Protein AF-A0A2S6U0F1-F1 (afdb_monomer_lite)

Radius of gyration: 18.74 Å; chains: 1; bounding box: 60×38×46 Å

pLDDT: mean 72.92, std 22.04, range [33.88, 97.44]

Foldseek 3Di:
DPPDDPPVVVVVVVVVVCVPPPDPDDDVVVVCVLVVLPPLPDDDDPCPDSDLVVLPPPDLLSNLQSVLSVCVVVLVLVSSLVSLVVSLVVDDCLDPSNLSSLLVNLSSCVNVVNVVSNLVSLVSSCVSVVVDLADPPSSQVSVLQSCLVQVHDHRPPHPVVSVVSSCVPPVPSVVVPPD

Secondary structure (DSSP, 8-state):
---SSSHHHHHHHHHHHHTTTS-S---HHHHHHHHS-----PPSSS---SSGGGGTTS-HHHHHHHHHHHHHHTT-HHHHHHHHHHHHHTS-TTSHHHHHHHHHHHHHHHHTT-HHHHHHHHHHHHHHTT--SS--HHHHHHHHHHHHHTTPPPPTT--HHHHHHHHHHHTTTTGGG--

Sequence (179 aa):
MRTARKIGQVSLLFWLFVFLVGCQTMDPNFSSFLDSDSNFNMPEQIILPRDHAEIRGKSRAETNVYNAIELGKQKRYTEADKLLREVRGLQYKEGEAYRSITNALAVIALKRGDLGAFRRLAGELDILLGKPLRVPGKHLSIISLERAISGGPLPLNAPERFRQFRNNYFSNLSKTRKL

Structure (mmCIF, N/CA/C/O backbone):
data_AF-A0A2S6U0F1-F1
#
_entry.id   AF-A0A2S6U0F1-F1
#
loop_
_atom_site.group_PDB
_atom_site.id
_atom_site.type_symbol
_atom_site.label_atom_id
_atom_site.label_alt_id
_atom_site.label_comp_id
_atom_site.label_asym_id
_atom_site.label_entity_id
_atom_site.label_seq_id
_atom_site.pdbx_PDB_ins_code
_atom_site.Cartn_x
_atom_site.Cartn_y
_atom_site.Cartn_z
_atom_site.occupancy
_atom_site.B_iso_or_equiv
_atom_site.auth_seq_id
_atom_site.auth_comp_id
_atom_site.auth_asym_id
_atom_site.auth_atom_id
_atom_site.pdbx_PDB_model_num
ATOM 1 N N . MET A 1 1 ? -42.147 -20.531 8.795 1.00 41.91 1 MET A N 1
ATOM 2 C CA . MET A 1 1 ? -40.716 -20.166 8.952 1.00 41.91 1 MET A CA 1
ATOM 3 C C . MET A 1 1 ? -40.181 -19.562 7.653 1.00 41.91 1 MET A C 1
ATOM 5 O O . MET A 1 1 ? -39.817 -20.332 6.776 1.00 41.91 1 MET A O 1
ATOM 9 N N . ARG A 1 2 ? -40.171 -18.225 7.474 1.00 44.03 2 ARG A N 1
ATOM 10 C CA . ARG A 1 2 ? -39.454 -17.554 6.356 1.00 44.03 2 ARG A CA 1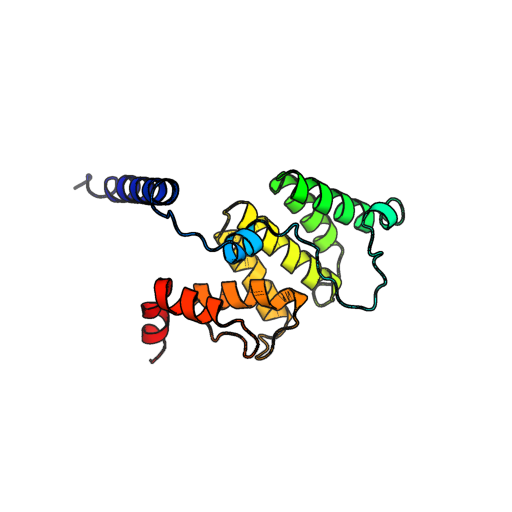
ATOM 11 C C . ARG A 1 2 ? -39.419 -16.012 6.453 1.00 44.03 2 ARG A C 1
ATOM 13 O O . ARG A 1 2 ? -39.640 -15.338 5.462 1.00 44.03 2 ARG A O 1
ATOM 20 N N . THR A 1 3 ? -39.124 -15.415 7.610 1.00 44.25 3 THR A N 1
ATOM 21 C CA . THR A 1 3 ? -39.154 -13.933 7.743 1.00 44.25 3 THR A CA 1
ATOM 22 C C . THR A 1 3 ? -38.152 -13.359 8.758 1.00 44.25 3 THR A C 1
ATOM 24 O O . THR A 1 3 ? -38.441 -12.377 9.423 1.00 44.25 3 THR A O 1
ATOM 27 N N . ALA A 1 4 ? -36.941 -13.920 8.874 1.00 42.66 4 ALA A N 1
ATOM 28 C CA . ALA A 1 4 ? -35.939 -13.434 9.845 1.00 42.66 4 ALA A CA 1
ATOM 29 C C . ALA A 1 4 ? -34.566 -13.042 9.253 1.00 42.66 4 ALA A C 1
ATOM 31 O O . ALA A 1 4 ? -33.617 -12.837 9.998 1.00 42.66 4 ALA A O 1
ATOM 32 N N . ARG A 1 5 ? -34.421 -12.926 7.921 1.00 45.34 5 ARG A N 1
ATOM 33 C CA . ARG A 1 5 ? -33.116 -12.623 7.282 1.00 45.34 5 ARG A CA 1
ATOM 34 C C . ARG A 1 5 ? -32.950 -11.214 6.701 1.00 45.34 5 ARG A C 1
ATOM 36 O O . ARG A 1 5 ? -31.834 -10.861 6.346 1.00 45.34 5 ARG A O 1
ATOM 43 N N . LYS A 1 6 ? -34.011 -10.402 6.607 1.00 45.44 6 LYS A N 1
ATOM 44 C CA . LYS A 1 6 ? -33.946 -9.080 5.942 1.00 45.44 6 LYS A CA 1
ATOM 45 C C . LYS A 1 6 ? -33.762 -7.882 6.884 1.00 45.44 6 LYS A C 1
ATOM 47 O O . LYS A 1 6 ? -33.370 -6.819 6.424 1.00 45.44 6 LYS A O 1
ATOM 52 N N . ILE A 1 7 ? -33.969 -8.050 8.191 1.00 47.91 7 ILE A N 1
ATOM 53 C CA . ILE A 1 7 ? -33.902 -6.939 9.162 1.00 47.91 7 ILE A CA 1
ATOM 54 C C . ILE A 1 7 ? -32.443 -6.581 9.522 1.00 47.91 7 ILE A C 1
ATOM 56 O O . ILE A 1 7 ? -32.139 -5.425 9.799 1.00 47.91 7 ILE A O 1
ATOM 60 N N . GLY A 1 8 ? -31.505 -7.531 9.407 1.00 38.31 8 GLY A N 1
ATOM 61 C CA . GLY A 1 8 ? -30.085 -7.302 9.718 1.00 38.31 8 GLY A CA 1
ATOM 62 C C . GLY A 1 8 ? -29.302 -6.483 8.680 1.00 38.31 8 GLY A C 1
ATOM 63 O O . GLY A 1 8 ? -28.268 -5.918 9.019 1.00 38.31 8 GLY A O 1
ATOM 64 N N . GLN A 1 9 ? -29.775 -6.383 7.431 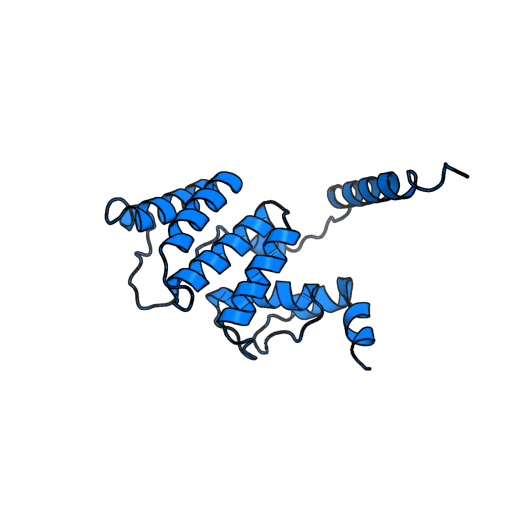1.00 48.28 9 GLN A N 1
ATOM 65 C CA . GLN A 1 9 ? -29.065 -5.626 6.385 1.00 48.28 9 GLN A CA 1
ATOM 66 C C . GLN A 1 9 ? -29.403 -4.131 6.383 1.00 48.28 9 GLN A C 1
ATOM 68 O O . GLN A 1 9 ? -28.548 -3.317 6.049 1.00 48.28 9 GLN A O 1
ATOM 73 N N . VAL A 1 10 ? -30.612 -3.749 6.804 1.00 45.41 10 VAL A N 1
ATOM 74 C CA . VAL A 1 10 ? -31.033 -2.337 6.812 1.00 45.41 10 VAL A CA 1
ATOM 75 C C . VAL A 1 10 ? -30.402 -1.579 7.988 1.00 45.41 10 VAL A C 1
ATOM 77 O O . VAL A 1 10 ? -30.007 -0.425 7.844 1.00 45.41 10 VAL A O 1
ATOM 80 N N . SER A 1 11 ? -30.184 -2.256 9.122 1.00 44.84 11 SER A N 1
ATOM 81 C CA . SER A 1 11 ? -29.531 -1.667 10.301 1.00 44.84 11 SER A CA 1
ATOM 82 C C . SER A 1 11 ? -28.045 -1.336 10.085 1.00 44.84 11 SER A C 1
ATOM 84 O O . SER A 1 11 ? -27.506 -0.481 10.784 1.00 44.84 11 SER A O 1
ATOM 86 N N . LEU A 1 12 ? -27.382 -1.991 9.124 1.00 49.84 12 LEU A N 1
ATOM 87 C CA . LEU A 1 12 ? -25.955 -1.803 8.832 1.00 49.84 12 LEU A CA 1
ATOM 88 C C . LEU A 1 12 ? -25.709 -0.590 7.917 1.00 49.84 12 LEU A C 1
ATOM 90 O O . LEU A 1 12 ? -24.701 0.097 8.056 1.00 49.84 12 LEU A O 1
ATOM 94 N N . LEU A 1 13 ? -26.666 -0.274 7.038 1.00 48.41 13 LEU A N 1
ATOM 95 C CA . LEU A 1 13 ? -26.643 0.933 6.204 1.00 48.41 13 LEU A CA 1
ATOM 96 C C . LEU A 1 13 ? -26.940 2.205 7.011 1.00 48.41 13 LEU A C 1
ATOM 98 O O . LEU A 1 13 ? -26.370 3.255 6.725 1.00 48.41 13 LEU A O 1
ATOM 102 N N . PHE A 1 14 ? -27.769 2.109 8.055 1.00 45.78 14 PHE A N 1
ATOM 103 C CA . PHE A 1 14 ? -28.100 3.256 8.908 1.00 45.78 14 PHE A CA 1
ATOM 104 C C . PHE A 1 14 ? -26.912 3.708 9.781 1.00 45.78 14 PHE A C 1
ATOM 106 O O . PHE A 1 14 ? -26.706 4.903 9.977 1.00 45.78 14 PHE A O 1
ATOM 113 N N . TRP A 1 15 ? -26.054 2.779 10.218 1.00 45.12 15 TRP A N 1
ATOM 114 C CA . TRP A 1 15 ? -24.810 3.112 10.930 1.00 45.12 15 TRP A CA 1
ATOM 115 C C . TRP A 1 15 ? -23.739 3.750 10.034 1.00 45.12 15 TRP A C 1
ATOM 117 O O . TRP A 1 15 ? -22.897 4.500 10.525 1.00 45.12 15 TRP A O 1
ATOM 127 N N . LEU A 1 16 ? -23.792 3.518 8.720 1.00 47.50 16 LEU A N 1
ATOM 128 C CA . LEU A 1 16 ? -22.882 4.146 7.759 1.00 47.50 16 LEU A CA 1
ATOM 129 C C . LEU A 1 16 ? -23.253 5.617 7.490 1.00 47.50 16 LEU A C 1
ATOM 131 O O . LEU A 1 16 ? -22.388 6.408 7.131 1.00 47.50 16 LEU A O 1
ATOM 135 N N . PHE A 1 17 ? -24.508 6.012 7.735 1.00 42.59 17 PHE A N 1
ATOM 136 C CA . PHE A 1 17 ? -24.946 7.410 7.641 1.00 42.59 17 PHE A CA 1
ATOM 137 C C . PHE A 1 17 ? -24.554 8.253 8.867 1.00 42.59 17 PHE A C 1
ATOM 139 O O . PHE A 1 17 ? -24.289 9.446 8.731 1.00 42.59 17 PHE A O 1
ATOM 146 N N . VAL A 1 18 ? -24.415 7.641 10.051 1.00 50.22 18 VAL A N 1
ATOM 147 C CA . VAL A 1 18 ? -23.912 8.332 11.259 1.00 50.22 18 VAL A CA 1
ATOM 148 C C . VAL A 1 18 ? -22.427 8.719 11.120 1.00 50.22 18 VAL A C 1
ATOM 150 O O . VAL A 1 18 ? -21.996 9.710 11.706 1.00 50.22 18 VAL A O 1
ATOM 153 N N . PHE A 1 19 ? -21.667 8.031 10.257 1.00 45.19 19 PHE A N 1
ATOM 154 C CA . PHE A 1 19 ? -20.277 8.381 9.921 1.00 45.19 19 PHE A CA 1
ATOM 155 C C . PHE A 1 19 ? -20.112 9.745 9.230 1.00 45.19 19 PHE A C 1
ATOM 157 O O . PHE A 1 19 ? -19.014 10.294 9.259 1.00 45.19 19 PHE A O 1
ATOM 164 N N . LEU A 1 20 ? -21.160 10.296 8.607 1.00 46.72 20 LEU A N 1
ATOM 165 C CA . LEU A 1 20 ? -21.051 11.519 7.799 1.00 46.72 20 LEU A CA 1
ATOM 166 C C . LEU A 1 20 ? -21.469 12.799 8.536 1.00 46.72 20 LEU A C 1
ATOM 168 O O . LEU A 1 20 ? -21.161 13.888 8.064 1.00 46.72 20 LEU A O 1
ATOM 172 N N . VAL A 1 21 ? -22.133 12.686 9.691 1.00 46.59 21 VAL A N 1
ATOM 173 C CA . VAL A 1 21 ? -22.664 13.851 10.430 1.00 46.59 21 VAL A CA 1
ATOM 174 C C . VAL A 1 21 ? -22.105 13.960 11.857 1.00 46.59 21 VAL A C 1
ATOM 176 O O . VAL A 1 21 ? -22.166 15.027 12.460 1.00 46.59 21 VAL A O 1
ATOM 179 N N . GLY A 1 22 ? -21.486 12.906 12.399 1.00 36.19 22 GLY A N 1
ATOM 180 C CA . GLY A 1 22 ? -21.013 12.877 13.785 1.00 36.19 22 GLY A CA 1
ATOM 181 C C . GLY A 1 22 ? -19.506 12.703 13.947 1.00 36.19 22 GLY A C 1
ATOM 182 O O . GLY A 1 22 ? -19.090 11.673 14.458 1.00 36.19 22 GLY A O 1
ATOM 183 N N . CYS A 1 23 ? -18.684 13.683 13.552 1.00 38.84 23 CYS A N 1
ATOM 184 C CA . CYS A 1 23 ? -17.347 13.861 14.143 1.00 38.84 23 CYS A CA 1
ATOM 185 C C . CYS A 1 23 ? -16.773 15.251 13.820 1.00 38.84 23 CYS A C 1
ATOM 187 O O . CYS A 1 23 ? -15.847 15.411 13.027 1.00 38.84 23 CYS A O 1
ATOM 189 N N . GLN A 1 24 ? -17.314 16.280 14.472 1.00 40.41 24 GLN A N 1
ATOM 190 C CA . GLN A 1 24 ? -16.613 17.552 14.655 1.00 40.41 24 GLN A CA 1
ATOM 191 C C . GLN A 1 24 ? -15.481 17.356 15.678 1.00 40.41 24 GLN A C 1
ATOM 193 O O . GLN A 1 24 ? -15.622 17.776 16.814 1.00 40.41 24 GLN A O 1
ATOM 198 N N . THR A 1 25 ? -14.416 16.644 15.291 1.00 43.31 25 THR A N 1
ATOM 199 C CA . THR A 1 25 ? -13.048 16.670 15.866 1.00 43.31 25 THR A CA 1
ATOM 200 C C . THR A 1 25 ? -12.155 15.680 15.097 1.00 43.31 25 THR A C 1
ATOM 202 O O . THR A 1 25 ? -11.555 14.767 15.661 1.00 43.31 25 THR A O 1
ATOM 205 N N . MET A 1 26 ? -12.059 15.820 13.771 1.00 35.62 26 MET A N 1
ATOM 206 C CA . MET A 1 26 ? -10.926 15.227 13.052 1.00 35.62 26 MET A CA 1
ATOM 207 C C . MET A 1 26 ? -9.720 16.156 13.212 1.00 35.62 26 MET A C 1
ATOM 209 O O . MET A 1 26 ? -9.716 17.273 12.702 1.00 35.62 26 MET A O 1
ATOM 213 N N . ASP A 1 27 ? -8.722 15.697 13.968 1.00 42.00 27 ASP A N 1
ATOM 214 C CA . ASP A 1 27 ? -7.423 16.354 14.123 1.00 42.00 27 ASP A CA 1
ATOM 215 C C . ASP A 1 27 ? -6.738 16.456 12.740 1.00 42.00 27 ASP A C 1
ATOM 217 O O . ASP A 1 27 ? -6.702 15.448 12.014 1.00 42.00 27 ASP A O 1
ATOM 221 N N . PRO A 1 28 ? -6.203 17.630 12.346 1.00 45.28 28 PRO A N 1
ATOM 222 C CA . PRO A 1 28 ? -5.673 17.893 11.003 1.00 45.28 28 PRO A CA 1
ATOM 223 C C . PRO A 1 28 ? -4.626 16.878 10.514 1.00 45.28 28 PRO A C 1
ATOM 225 O O . PRO A 1 28 ? -4.420 16.750 9.311 1.00 45.28 28 PRO A O 1
ATOM 228 N N . ASN A 1 29 ? -4.008 16.101 11.409 1.00 44.47 29 ASN A N 1
ATOM 229 C CA . ASN A 1 29 ? -2.982 15.105 11.085 1.00 44.47 29 ASN A CA 1
ATOM 230 C C . ASN A 1 29 ? -3.506 13.715 10.656 1.00 44.47 29 ASN A C 1
ATOM 232 O O . ASN A 1 29 ? -2.762 12.913 10.084 1.00 44.47 29 ASN A O 1
ATOM 236 N N . PHE A 1 30 ? -4.757 13.366 10.972 1.00 40.47 30 PHE A N 1
ATOM 237 C CA . PHE A 1 30 ? -5.385 12.145 10.439 1.00 40.47 30 PHE A CA 1
ATOM 238 C C . PHE A 1 30 ? -6.003 12.426 9.075 1.00 40.47 30 PHE A C 1
ATOM 240 O O . PHE A 1 30 ? -5.817 11.644 8.139 1.00 40.47 30 PHE A O 1
ATOM 247 N N . SER A 1 31 ? -6.629 13.596 8.955 1.00 41.16 31 SER A N 1
ATOM 248 C CA . SER A 1 31 ? -6.961 14.205 7.675 1.00 41.16 31 SER A CA 1
ATOM 249 C C . SER A 1 31 ? -5.708 14.234 6.813 1.00 41.16 31 SER A C 1
ATOM 251 O O . SER A 1 31 ? -5.716 13.598 5.782 1.00 41.16 31 SER A O 1
ATOM 253 N N . SER A 1 32 ? -4.553 14.712 7.294 1.00 44.69 32 SER A N 1
ATOM 254 C CA . SER A 1 32 ? -3.301 14.675 6.520 1.00 44.69 32 SER A CA 1
ATOM 255 C C . SER A 1 32 ? -2.772 13.274 6.174 1.00 44.69 32 SER A C 1
ATOM 257 O O . SER A 1 32 ? -1.981 13.151 5.251 1.00 44.69 32 SER A O 1
ATOM 259 N N . PHE A 1 33 ? -3.164 12.192 6.856 1.00 48.28 33 PHE A N 1
ATOM 260 C CA . PHE A 1 33 ? -2.836 10.830 6.407 1.00 48.28 33 PHE A CA 1
ATOM 261 C C . PHE A 1 33 ? -3.687 10.431 5.190 1.00 48.28 33 PHE A C 1
ATOM 263 O O . PHE A 1 33 ? -3.161 9.850 4.239 1.00 48.28 33 PHE A O 1
ATOM 270 N N . LEU A 1 34 ? -4.976 10.779 5.195 1.00 48.69 34 LEU A N 1
ATOM 271 C CA . LEU A 1 34 ? -5.917 10.521 4.098 1.00 48.69 34 LEU A CA 1
ATOM 272 C C . LEU A 1 34 ? -5.739 11.514 2.925 1.00 48.69 34 LEU A C 1
ATOM 274 O O . LEU A 1 34 ? -5.734 11.112 1.755 1.00 48.69 34 LEU A O 1
ATOM 278 N N . ASP A 1 35 ? -5.514 12.777 3.273 1.00 44.53 35 ASP A N 1
ATOM 279 C CA . ASP A 1 35 ? -5.308 13.972 2.451 1.00 44.53 35 ASP A CA 1
ATOM 280 C C . ASP A 1 35 ? -3.849 14.179 2.059 1.00 44.53 35 ASP A C 1
ATOM 282 O O . ASP A 1 35 ? -3.583 15.054 1.242 1.00 44.53 35 ASP A O 1
ATOM 286 N N . SER A 1 36 ? -2.892 13.398 2.590 1.00 42.00 36 SER A N 1
ATOM 287 C CA . SER A 1 36 ? -1.527 13.457 2.062 1.00 42.00 36 SER A CA 1
ATOM 288 C C . SER A 1 36 ? -1.605 13.157 0.573 1.00 42.00 36 SER A C 1
ATOM 290 O O . SER A 1 36 ? -1.999 12.056 0.150 1.00 42.00 36 SER A O 1
ATOM 292 N N . ASP A 1 37 ? -1.254 14.175 -0.213 1.00 43.62 37 ASP A N 1
ATOM 293 C CA . ASP A 1 37 ? -0.725 14.020 -1.552 1.00 43.62 37 ASP A CA 1
ATOM 294 C C . ASP A 1 37 ? 0.355 12.962 -1.422 1.00 43.62 37 ASP A C 1
ATOM 296 O O . ASP A 1 37 ? 1.404 13.168 -0.808 1.00 43.62 37 ASP A O 1
ATOM 300 N N . SER A 1 38 ? -0.002 11.752 -1.839 1.00 43.38 38 SER A N 1
ATOM 301 C CA . SER A 1 38 ? 0.766 10.550 -1.589 1.00 43.38 38 SER A CA 1
ATOM 302 C C . SER A 1 38 ? 2.029 10.625 -2.429 1.00 43.38 38 SER A C 1
ATOM 304 O O . SER A 1 38 ? 2.092 10.066 -3.520 1.00 43.38 38 SER A O 1
ATOM 306 N N . ASN A 1 39 ? 3.035 11.329 -1.918 1.00 41.62 39 ASN A N 1
ATOM 307 C CA . ASN A 1 39 ? 4.407 11.178 -2.343 1.00 41.62 39 ASN A CA 1
ATOM 308 C C . ASN A 1 39 ? 4.787 9.750 -1.969 1.00 41.62 39 ASN A C 1
ATOM 310 O O . ASN A 1 39 ? 4.985 9.409 -0.800 1.00 41.62 39 ASN A O 1
ATOM 314 N N . PHE A 1 40 ? 4.770 8.889 -2.985 1.00 42.19 40 PHE A N 1
ATOM 315 C CA . PHE A 1 40 ? 5.249 7.521 -2.931 1.00 42.19 40 PHE A CA 1
ATOM 316 C C . PHE A 1 40 ? 6.715 7.571 -2.500 1.00 42.19 40 PHE A C 1
ATOM 318 O O . PHE A 1 40 ? 7.600 7.685 -3.339 1.00 42.19 40 PHE A O 1
ATOM 325 N N . ASN A 1 41 ? 6.979 7.551 -1.192 1.00 39.56 41 ASN A N 1
ATOM 326 C CA . ASN A 1 41 ? 8.337 7.538 -0.659 1.00 39.56 41 ASN A CA 1
ATOM 327 C C . ASN A 1 41 ? 8.991 6.200 -1.024 1.00 39.56 41 ASN A C 1
ATOM 329 O O . ASN A 1 41 ? 8.894 5.212 -0.293 1.00 39.56 41 ASN A O 1
ATOM 333 N N . MET A 1 42 ? 9.616 6.172 -2.197 1.00 37.34 42 MET A N 1
ATOM 334 C CA . MET A 1 42 ? 10.528 5.136 -2.658 1.00 37.34 42 MET A CA 1
ATOM 335 C C . MET A 1 42 ? 11.904 5.430 -2.035 1.00 37.34 42 MET A C 1
ATOM 337 O O . MET A 1 42 ? 12.404 6.537 -2.211 1.00 37.34 42 MET A O 1
ATOM 341 N N . PRO A 1 43 ? 12.502 4.520 -1.248 1.00 33.88 43 PRO A N 1
ATOM 342 C CA . PRO A 1 43 ? 13.849 4.703 -0.731 1.00 33.88 43 PRO A CA 1
ATOM 343 C C . PRO A 1 43 ? 14.886 4.490 -1.841 1.00 33.88 43 PRO A C 1
ATOM 345 O O . PRO A 1 43 ? 14.684 3.679 -2.744 1.00 33.88 43 PRO A O 1
ATOM 348 N N . GLU A 1 44 ? 15.984 5.238 -1.737 1.00 39.28 44 GLU A N 1
ATOM 349 C CA . GLU A 1 44 ? 17.227 5.124 -2.514 1.00 39.28 44 GLU A CA 1
ATOM 350 C C . GLU A 1 44 ? 17.717 3.659 -2.515 1.00 39.28 44 GLU A C 1
ATOM 352 O O . GLU A 1 44 ? 17.724 3.020 -1.467 1.00 39.28 44 GLU A O 1
ATOM 357 N N . GLN A 1 45 ? 18.108 3.029 -3.627 1.00 36.78 45 GLN A N 1
ATOM 358 C CA . GLN A 1 45 ? 18.889 3.536 -4.755 1.00 36.78 45 GLN A CA 1
ATOM 359 C C . GLN A 1 45 ? 18.434 2.883 -6.080 1.00 36.78 45 GLN A C 1
ATOM 361 O O . GLN A 1 45 ? 19.123 2.073 -6.687 1.00 36.78 45 GLN A O 1
ATOM 366 N N . ILE A 1 46 ? 17.256 3.270 -6.556 1.00 41.44 46 ILE A N 1
ATOM 367 C CA . ILE A 1 46 ? 17.021 3.492 -7.986 1.00 41.44 46 ILE A CA 1
ATOM 368 C C . ILE A 1 46 ? 16.618 4.956 -8.015 1.00 41.44 46 ILE A C 1
ATOM 370 O O . ILE A 1 46 ? 15.665 5.322 -7.328 1.00 41.44 46 ILE A O 1
ATOM 374 N N . ILE A 1 47 ? 17.390 5.810 -8.690 1.00 40.09 47 ILE A N 1
ATOM 375 C CA . ILE A 1 47 ? 17.096 7.245 -8.764 1.00 40.09 47 ILE A CA 1
ATOM 376 C C . ILE A 1 47 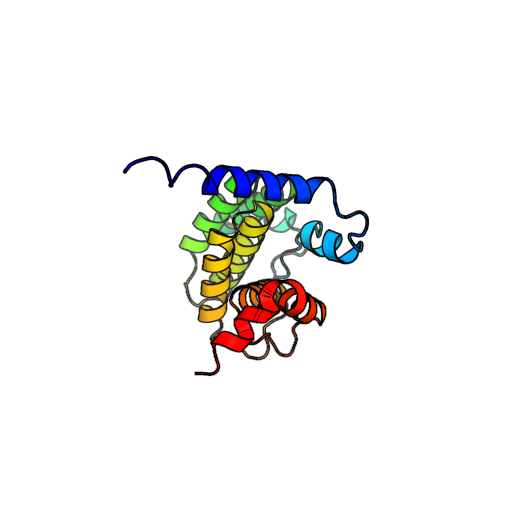? 15.834 7.389 -9.618 1.00 40.09 47 ILE A C 1
ATOM 378 O O . ILE A 1 47 ? 15.902 7.626 -10.821 1.00 40.09 47 ILE A O 1
ATOM 382 N N . LEU A 1 48 ? 14.668 7.177 -9.005 1.00 46.06 48 LEU A N 1
ATOM 383 C CA . LEU A 1 48 ? 13.431 7.686 -9.548 1.00 46.06 48 LEU A CA 1
ATOM 384 C C . LEU A 1 48 ? 13.443 9.185 -9.272 1.00 46.06 48 LEU A C 1
ATOM 386 O O . LEU A 1 48 ? 13.647 9.603 -8.127 1.00 46.06 48 LEU A O 1
ATOM 390 N N . PRO A 1 49 ? 13.312 9.994 -10.322 1.00 44.88 49 PRO A N 1
ATOM 391 C CA . PRO A 1 49 ? 13.449 11.422 -10.187 1.00 44.88 49 PRO A CA 1
ATOM 392 C C . PRO A 1 49 ? 12.384 11.998 -9.251 1.00 44.88 49 PRO A C 1
ATOM 394 O O . PRO A 1 49 ? 11.246 11.527 -9.199 1.00 44.88 49 PRO A O 1
ATOM 397 N N . ARG A 1 50 ? 12.795 12.994 -8.459 1.00 44.75 50 ARG A N 1
ATOM 398 C CA . ARG A 1 50 ? 11.945 13.629 -7.437 1.00 44.75 50 ARG A CA 1
ATOM 399 C C . ARG A 1 50 ? 10.766 14.369 -8.066 1.00 44.75 50 ARG A C 1
ATOM 401 O O . ARG A 1 50 ? 9.728 14.503 -7.421 1.00 44.75 50 ARG A O 1
ATOM 408 N N . ASP A 1 51 ? 10.919 14.803 -9.314 1.00 49.75 51 ASP A N 1
ATOM 409 C CA . ASP A 1 51 ? 9.815 15.234 -10.150 1.00 49.75 51 ASP A CA 1
ATOM 410 C C . ASP A 1 51 ? 9.267 14.045 -10.953 1.00 49.75 51 ASP A C 1
ATOM 412 O O . ASP A 1 51 ? 9.965 13.368 -11.706 1.00 49.75 51 ASP A O 1
ATOM 416 N N . HIS A 1 52 ? 7.968 13.805 -10.809 1.00 50.94 52 HIS A N 1
ATOM 417 C CA . HIS A 1 52 ? 7.249 12.780 -11.551 1.00 50.94 52 HIS A CA 1
ATOM 418 C C . HIS A 1 52 ? 7.291 13.080 -13.060 1.00 50.94 52 HIS A C 1
ATOM 420 O O . HIS A 1 52 ? 7.296 12.145 -13.859 1.00 50.94 52 HIS A O 1
ATOM 426 N N . ALA A 1 53 ? 7.398 14.350 -13.476 1.00 54.28 53 ALA A N 1
ATOM 427 C CA . ALA A 1 53 ? 7.535 14.727 -14.884 1.00 54.28 53 ALA A CA 1
ATOM 428 C C . ALA A 1 53 ? 8.777 14.110 -15.559 1.00 54.28 53 ALA A C 1
ATOM 430 O O . ALA A 1 53 ? 8.744 13.799 -16.750 1.00 54.28 53 ALA A O 1
ATOM 431 N N . GLU A 1 54 ? 9.841 13.842 -14.799 1.00 54.53 54 GLU A N 1
ATOM 432 C CA . GLU A 1 54 ? 11.086 13.243 -15.296 1.00 54.53 54 GLU A CA 1
ATOM 433 C C . GLU A 1 54 ? 10.979 11.721 -15.570 1.00 54.53 54 GLU A C 1
ATOM 435 O O . GLU A 1 54 ? 11.919 11.107 -16.092 1.00 54.53 54 GLU A O 1
ATOM 440 N N . ILE A 1 55 ? 9.846 11.093 -15.225 1.00 55.84 55 ILE A N 1
ATOM 441 C CA . ILE A 1 55 ? 9.530 9.674 -15.488 1.00 55.84 55 ILE A CA 1
ATOM 442 C C . ILE A 1 55 ? 8.922 9.494 -16.898 1.00 55.84 55 ILE A C 1
ATOM 444 O O . ILE A 1 55 ? 8.903 8.393 -17.457 1.00 55.84 55 ILE A O 1
ATOM 448 N N . ARG A 1 56 ? 8.436 10.577 -17.517 1.00 49.88 56 ARG A N 1
ATOM 449 C CA . ARG A 1 56 ? 7.731 10.536 -18.803 1.00 49.88 56 ARG A CA 1
ATOM 450 C C . ARG A 1 56 ? 8.659 10.087 -19.943 1.00 49.88 56 ARG A C 1
ATOM 452 O O . ARG A 1 56 ? 9.651 10.742 -20.237 1.00 49.88 56 ARG A O 1
ATOM 459 N N . GLY A 1 57 ? 8.289 9.001 -20.630 1.00 54.03 57 GLY A N 1
ATOM 460 C CA . GLY A 1 57 ? 8.895 8.604 -21.912 1.00 54.03 57 GLY A CA 1
ATOM 461 C C . GLY A 1 57 ? 10.101 7.658 -21.852 1.00 54.03 57 GLY A C 1
ATOM 462 O O . GLY A 1 57 ? 10.654 7.355 -22.904 1.00 54.03 57 GLY A O 1
ATOM 463 N N . LYS A 1 58 ? 10.496 7.159 -20.672 1.00 61.88 58 LYS A N 1
ATOM 464 C CA . LYS A 1 58 ? 11.650 6.246 -20.519 1.00 61.88 58 LYS A CA 1
ATOM 465 C C . LYS A 1 58 ? 11.291 4.760 -20.691 1.00 61.88 58 LYS A C 1
ATOM 467 O O . LYS A 1 58 ? 12.032 4.013 -21.324 1.00 61.88 58 LYS A O 1
ATOM 472 N N . SER A 1 59 ? 10.107 4.340 -20.240 1.00 74.38 59 SER A N 1
ATOM 473 C CA . SER A 1 59 ? 9.541 3.010 -20.502 1.00 74.38 59 SER A CA 1
ATOM 474 C C . SER A 1 59 ? 8.018 2.994 -20.324 1.00 74.38 59 SER A C 1
ATOM 476 O O . SER A 1 59 ? 7.425 3.886 -19.704 1.00 74.38 59 SER A O 1
ATOM 478 N N . ARG A 1 60 ? 7.351 1.955 -20.849 1.00 76.38 60 ARG A N 1
ATOM 479 C CA . ARG A 1 60 ? 5.904 1.746 -20.645 1.00 76.38 60 ARG A CA 1
ATOM 480 C C . ARG A 1 60 ? 5.557 1.590 -19.162 1.00 76.38 60 ARG A C 1
ATOM 482 O O . ARG A 1 60 ? 4.550 2.129 -18.716 1.00 76.38 60 ARG A O 1
ATOM 489 N N . ALA A 1 61 ? 6.396 0.887 -18.400 1.00 76.56 61 ALA A N 1
ATOM 490 C CA . ALA A 1 61 ? 6.201 0.689 -16.966 1.00 76.56 61 ALA A CA 1
ATOM 491 C C . ALA A 1 61 ? 6.270 2.021 -16.202 1.00 76.56 61 ALA A C 1
ATOM 493 O O . ALA A 1 61 ? 5.362 2.338 -15.440 1.00 76.56 61 ALA A O 1
ATOM 494 N N . GLU A 1 62 ? 7.293 2.830 -16.469 1.00 77.25 62 GLU A N 1
ATOM 495 C CA . GLU A 1 62 ? 7.468 4.160 -15.876 1.00 77.25 62 GLU A CA 1
ATOM 496 C C . GLU A 1 62 ? 6.323 5.111 -16.237 1.00 77.25 62 GLU A C 1
ATOM 498 O O . GLU A 1 62 ? 5.753 5.757 -15.360 1.00 77.25 62 GLU A O 1
ATOM 503 N N . THR A 1 63 ? 5.906 5.126 -17.505 1.00 81.81 63 THR A N 1
ATOM 504 C CA . THR A 1 63 ? 4.763 5.932 -17.962 1.00 81.81 63 THR A CA 1
ATOM 505 C C . THR A 1 63 ? 3.467 5.516 -17.263 1.00 81.81 63 THR A C 1
ATOM 507 O O . THR A 1 63 ? 2.676 6.365 -16.858 1.00 81.81 63 THR A O 1
ATOM 510 N N . ASN A 1 64 ? 3.251 4.214 -17.066 1.00 82.50 64 ASN A N 1
ATOM 511 C CA . ASN A 1 64 ? 2.080 3.712 -16.354 1.00 82.50 64 ASN A CA 1
ATOM 512 C C . ASN A 1 64 ? 2.108 4.063 -14.861 1.00 82.50 64 ASN A C 1
ATOM 514 O O . ASN A 1 64 ? 1.062 4.397 -14.308 1.00 82.50 64 ASN A O 1
ATOM 518 N N . VAL A 1 65 ? 3.279 4.028 -14.214 1.00 84.56 65 VAL A N 1
ATOM 519 C CA . VAL A 1 65 ? 3.433 4.500 -12.828 1.00 84.56 65 VAL A CA 1
ATOM 520 C C . VAL A 1 65 ? 3.125 5.991 -12.747 1.00 84.56 65 VAL A C 1
ATOM 522 O O . VAL A 1 65 ? 2.300 6.383 -11.928 1.00 84.56 65 VAL A O 1
ATOM 525 N N . TYR A 1 66 ? 3.705 6.807 -13.629 1.00 82.56 66 TYR A N 1
ATOM 526 C CA . TYR A 1 66 ? 3.430 8.242 -13.702 1.00 82.56 66 TYR A CA 1
ATOM 527 C C . TYR A 1 66 ? 1.931 8.533 -13.853 1.00 82.56 66 TYR A C 1
ATOM 529 O O . TYR A 1 66 ? 1.341 9.245 -13.043 1.00 82.56 66 TYR A O 1
ATOM 537 N N . ASN A 1 67 ? 1.286 7.911 -14.840 1.00 82.56 67 ASN A N 1
ATOM 538 C CA . ASN A 1 67 ? -0.143 8.087 -15.080 1.00 82.56 67 ASN A CA 1
ATOM 539 C C . ASN A 1 67 ? -0.983 7.636 -13.878 1.00 82.56 67 ASN A C 1
ATOM 541 O O . ASN A 1 67 ? -1.971 8.284 -13.546 1.00 82.56 67 ASN A O 1
ATOM 545 N N . ALA A 1 68 ? -0.600 6.554 -13.196 1.00 86.31 68 ALA A N 1
ATOM 546 C CA . ALA A 1 68 ? -1.300 6.107 -11.997 1.00 86.31 68 ALA A CA 1
ATOM 547 C C . ALA A 1 68 ? -1.200 7.118 -10.844 1.00 86.31 68 ALA A C 1
ATOM 549 O O . ALA A 1 68 ? -2.176 7.295 -10.112 1.00 86.31 68 ALA A O 1
ATOM 550 N N . ILE A 1 69 ? -0.057 7.796 -10.694 1.00 85.38 69 ILE A N 1
ATOM 551 C CA . ILE A 1 69 ? 0.122 8.876 -9.715 1.00 85.38 69 ILE A CA 1
ATOM 552 C C . ILE A 1 69 ? -0.831 10.031 -10.038 1.00 85.38 69 ILE A C 1
ATOM 554 O O . ILE A 1 69 ? -1.591 10.455 -9.166 1.00 85.38 69 ILE A O 1
ATOM 558 N N . GLU A 1 70 ? -0.852 10.487 -11.293 1.00 86.50 70 GLU A N 1
ATOM 559 C CA . GLU A 1 70 ? -1.726 11.582 -11.734 1.00 86.50 70 GLU A CA 1
ATOM 560 C C . GLU A 1 70 ? -3.212 11.245 -11.570 1.00 86.50 70 GLU A C 1
ATOM 562 O O . GLU A 1 70 ? -3.988 12.033 -11.026 1.00 86.50 70 GLU A O 1
ATOM 567 N N . LEU A 1 71 ? -3.614 10.031 -11.943 1.00 84.94 71 LEU A N 1
ATOM 568 C CA . LEU A 1 71 ? -4.976 9.544 -11.728 1.00 84.94 71 LEU A CA 1
ATOM 569 C C . LEU A 1 71 ? -5.321 9.461 -10.235 1.00 84.94 71 LEU A C 1
ATOM 571 O O . LEU A 1 71 ? -6.445 9.777 -9.843 1.00 84.94 71 LEU A O 1
ATOM 575 N N . GLY A 1 72 ? -4.361 9.083 -9.388 1.00 83.88 72 GLY A N 1
ATOM 576 C CA . GLY A 1 72 ? -4.512 9.082 -7.934 1.00 83.88 72 GLY A CA 1
ATOM 577 C C . GLY A 1 72 ? -4.789 10.478 -7.368 1.00 83.88 72 GLY A C 1
ATOM 578 O O . GLY A 1 72 ? -5.705 10.626 -6.555 1.00 83.88 72 GLY A O 1
ATOM 579 N N . LYS A 1 73 ? -4.069 11.504 -7.842 1.00 85.56 73 LYS A N 1
ATOM 580 C CA . LYS A 1 73 ? -4.316 12.916 -7.484 1.00 85.56 73 LYS A CA 1
ATOM 581 C C . LYS A 1 73 ? -5.710 13.371 -7.925 1.00 85.56 73 LYS A C 1
ATOM 583 O O . LYS A 1 73 ? -6.424 14.024 -7.172 1.00 85.56 73 LYS A O 1
ATOM 588 N N . GLN A 1 74 ? -6.147 12.933 -9.104 1.00 86.88 74 GLN A N 1
ATOM 589 C CA . GLN A 1 74 ? -7.486 13.202 -9.645 1.00 86.88 74 GLN A CA 1
ATOM 590 C C . GLN A 1 74 ? -8.605 12.362 -8.999 1.00 86.88 74 GLN A C 1
ATOM 592 O O . GLN A 1 74 ? -9.741 12.390 -9.470 1.00 86.88 74 GLN A O 1
ATOM 597 N N . LYS A 1 75 ? -8.313 11.582 -7.947 1.00 89.44 75 LYS A N 1
ATOM 598 C CA . LYS A 1 75 ? -9.253 10.651 -7.288 1.00 89.44 75 LYS A CA 1
ATOM 599 C C . LYS A 1 75 ? -9.807 9.549 -8.207 1.00 89.44 75 LYS A C 1
ATOM 601 O O . LYS A 1 75 ? -10.751 8.845 -7.848 1.00 89.44 75 LYS A O 1
ATOM 606 N N . ARG A 1 76 ? -9.191 9.321 -9.370 1.00 87.94 76 ARG A N 1
ATOM 607 C CA . ARG A 1 76 ? -9.531 8.260 -10.335 1.00 87.94 76 ARG A CA 1
ATOM 608 C C . ARG A 1 76 ? -8.873 6.937 -9.931 1.00 87.94 76 ARG A C 1
ATOM 610 O O . ARG A 1 76 ? -8.108 6.326 -10.676 1.00 87.94 76 ARG A O 1
ATOM 617 N N . TYR A 1 77 ? -9.182 6.479 -8.717 1.00 91.25 77 TYR A N 1
ATOM 618 C CA . TYR A 1 77 ? -8.509 5.349 -8.064 1.00 91.25 77 TYR A CA 1
ATOM 619 C C . TYR A 1 77 ? -8.662 4.018 -8.804 1.00 91.25 77 TYR A C 1
ATOM 621 O O . TYR A 1 77 ? -7.742 3.208 -8.800 1.00 91.25 77 TYR A O 1
ATOM 629 N N . THR A 1 78 ? -9.794 3.780 -9.470 1.00 93.06 78 THR A N 1
ATOM 630 C CA . THR A 1 78 ? -10.012 2.549 -10.252 1.00 93.06 78 THR A CA 1
ATOM 631 C C . THR A 1 78 ? -9.070 2.455 -11.450 1.00 93.06 78 THR A C 1
ATOM 633 O O . THR A 1 78 ? -8.585 1.375 -11.779 1.00 93.06 78 THR A O 1
ATOM 636 N N . GLU A 1 79 ? -8.776 3.582 -12.088 1.00 88.88 79 GLU A N 1
ATOM 637 C CA . GLU A 1 79 ? -7.882 3.622 -13.243 1.00 88.88 79 GLU A CA 1
ATOM 638 C C . GLU A 1 79 ? -6.420 3.530 -12.812 1.00 88.88 79 GLU A C 1
ATOM 640 O O . GLU A 1 79 ? -5.648 2.772 -13.402 1.00 88.88 79 GLU A O 1
ATOM 645 N N . ALA A 1 80 ? -6.068 4.212 -11.719 1.00 91.25 80 ALA A N 1
ATOM 646 C CA . ALA A 1 80 ? -4.765 4.070 -11.086 1.00 91.25 80 ALA A CA 1
ATOM 647 C C . ALA A 1 80 ? -4.498 2.615 -10.640 1.00 91.25 80 ALA A C 1
ATOM 649 O O . ALA A 1 80 ? -3.423 2.083 -10.908 1.00 91.25 80 ALA A O 1
ATOM 650 N N . ASP A 1 81 ? -5.485 1.933 -10.036 1.00 92.25 81 ASP A N 1
ATOM 651 C CA . ASP A 1 81 ? -5.393 0.508 -9.666 1.00 92.25 81 ASP A CA 1
ATOM 652 C C . ASP A 1 81 ? -5.105 -0.371 -10.892 1.00 92.25 81 ASP A C 1
ATOM 654 O O . ASP A 1 81 ? -4.216 -1.223 -10.842 1.00 92.25 81 ASP A O 1
ATOM 658 N N . LYS A 1 82 ? -5.803 -0.136 -12.013 1.00 94.44 82 LYS A N 1
ATOM 659 C CA . LYS A 1 82 ? -5.607 -0.897 -13.255 1.00 94.44 82 LYS A CA 1
ATOM 660 C C . LYS A 1 82 ? -4.174 -0.768 -13.776 1.00 94.44 82 LYS A C 1
ATOM 662 O O . LYS A 1 82 ? -3.538 -1.787 -14.043 1.00 94.44 82 LYS A O 1
ATOM 667 N N . LEU A 1 83 ? -3.658 0.459 -13.873 1.00 90.38 83 LEU A N 1
ATOM 668 C CA . LEU A 1 83 ? -2.294 0.709 -14.350 1.00 90.38 83 LEU A CA 1
ATOM 669 C C . LEU A 1 83 ? -1.247 0.096 -13.419 1.00 90.38 83 LEU A C 1
ATOM 671 O O . LEU A 1 83 ? -0.339 -0.594 -13.878 1.00 90.38 83 LEU A O 1
ATOM 675 N N . LEU A 1 84 ? -1.387 0.274 -12.104 1.00 92.44 84 LEU A N 1
ATOM 676 C CA . LEU A 1 84 ? -0.435 -0.297 -11.153 1.00 92.44 84 LEU A CA 1
ATOM 677 C C . LEU A 1 84 ? -0.453 -1.827 -11.148 1.00 92.44 84 LEU A C 1
ATOM 679 O O . LEU A 1 84 ? 0.598 -2.439 -10.979 1.00 92.44 84 LEU A O 1
ATOM 683 N N . ARG A 1 85 ? -1.604 -2.476 -11.361 1.00 94.62 85 ARG A N 1
ATOM 684 C CA . ARG A 1 85 ? -1.660 -3.942 -11.495 1.00 94.62 85 ARG A CA 1
ATOM 685 C C . ARG A 1 85 ? -0.931 -4.440 -12.728 1.00 94.62 85 ARG A C 1
ATOM 687 O O . ARG A 1 85 ? -0.245 -5.455 -12.627 1.00 94.62 85 ARG A O 1
ATOM 694 N N . GLU A 1 86 ? -1.060 -3.733 -13.847 1.00 91.00 86 GLU A N 1
ATOM 695 C CA . GLU A 1 86 ? -0.313 -4.038 -15.067 1.00 91.00 86 GLU A CA 1
ATOM 696 C C . GLU A 1 86 ? 1.191 -3.953 -14.797 1.00 91.00 86 GLU A C 1
ATOM 698 O O . GLU A 1 86 ? 1.910 -4.921 -15.035 1.00 91.00 86 GLU A O 1
ATOM 703 N N . VAL A 1 87 ? 1.660 -2.854 -14.194 1.00 89.50 87 VAL A N 1
ATOM 704 C CA . VAL A 1 87 ? 3.086 -2.691 -13.867 1.00 89.50 87 VAL A CA 1
ATOM 705 C C . VAL A 1 87 ? 3.552 -3.751 -12.871 1.00 89.50 87 VAL A C 1
ATOM 707 O O . VAL A 1 87 ? 4.621 -4.329 -13.060 1.00 89.50 87 VAL A O 1
ATOM 710 N N . ARG A 1 88 ? 2.753 -4.056 -11.839 1.00 91.69 88 ARG A N 1
ATOM 711 C CA . ARG A 1 88 ? 3.072 -5.089 -10.844 1.00 91.69 88 ARG A CA 1
ATOM 712 C C . ARG A 1 88 ? 3.251 -6.465 -11.480 1.00 91.69 88 ARG A C 1
ATOM 714 O O . ARG A 1 88 ? 4.135 -7.199 -11.057 1.00 91.69 88 ARG A O 1
ATOM 721 N N . GLY A 1 89 ? 2.430 -6.800 -12.478 1.00 89.44 89 GLY A N 1
ATOM 722 C CA . GLY A 1 89 ? 2.504 -8.070 -13.206 1.00 89.44 89 GLY A CA 1
ATOM 723 C C . GLY A 1 89 ? 3.805 -8.265 -13.988 1.00 89.44 89 GLY A C 1
ATOM 724 O O . GLY A 1 89 ? 4.157 -9.399 -14.290 1.00 89.44 89 GLY A O 1
ATOM 725 N N . LEU A 1 90 ? 4.533 -7.181 -14.269 1.00 88.44 90 LEU A N 1
ATOM 726 C CA . LEU A 1 90 ? 5.830 -7.209 -14.950 1.00 88.44 90 LEU A CA 1
ATOM 727 C C . LEU A 1 90 ? 7.022 -7.308 -13.984 1.00 88.44 90 LEU A C 1
ATOM 729 O O . LEU A 1 90 ? 8.149 -7.494 -14.431 1.00 88.44 90 LEU A O 1
ATOM 733 N N . GLN A 1 91 ? 6.807 -7.144 -12.674 1.00 85.69 91 GLN A N 1
ATOM 734 C CA . GLN A 1 91 ? 7.892 -7.130 -11.690 1.00 85.69 91 GLN A CA 1
ATOM 735 C C . GLN A 1 91 ? 8.190 -8.524 -11.132 1.00 85.69 91 GLN A C 1
ATOM 737 O O . GLN A 1 91 ? 7.288 -9.338 -10.931 1.00 85.69 91 GLN A O 1
ATOM 742 N N . TYR A 1 92 ? 9.452 -8.759 -10.763 1.00 87.88 92 TYR A N 1
ATOM 743 C CA . TYR A 1 92 ? 9.832 -9.929 -9.974 1.00 87.88 92 TYR A CA 1
ATOM 744 C C . TYR A 1 92 ? 9.164 -9.884 -8.592 1.00 87.88 92 TYR A C 1
ATOM 746 O O . TYR A 1 92 ? 9.323 -8.913 -7.851 1.00 87.88 92 TYR A O 1
ATOM 754 N N . LYS A 1 93 ? 8.428 -10.945 -8.241 1.00 85.12 93 LYS A N 1
ATOM 755 C CA . LYS A 1 93 ? 7.507 -10.983 -7.091 1.00 85.12 93 LYS A CA 1
ATOM 756 C C . LYS A 1 93 ? 8.163 -10.671 -5.743 1.00 85.12 93 LYS A C 1
ATOM 758 O O . LYS A 1 93 ? 7.543 -10.056 -4.881 1.00 85.12 93 LYS A O 1
ATOM 763 N N . GLU A 1 94 ? 9.410 -11.080 -5.549 1.00 84.50 94 GLU A N 1
ATOM 764 C CA . GLU A 1 94 ? 10.119 -10.848 -4.285 1.00 84.50 94 GLU A CA 1
ATOM 765 C C . GLU A 1 94 ? 10.931 -9.548 -4.299 1.00 84.50 94 GLU A C 1
ATOM 767 O O . GLU A 1 94 ? 11.433 -9.131 -3.252 1.00 84.50 94 GLU A O 1
ATOM 772 N N . GLY A 1 95 ? 11.022 -8.893 -5.459 1.00 85.00 95 GLY A N 1
ATOM 773 C CA . GLY A 1 95 ? 11.801 -7.684 -5.681 1.00 85.00 95 GLY A CA 1
ATOM 774 C C . GLY A 1 95 ? 11.184 -6.437 -5.054 1.00 85.00 95 GLY A C 1
ATOM 775 O O . GLY A 1 95 ? 9.988 -6.361 -4.756 1.00 85.00 95 GLY A O 1
ATOM 776 N N . GLU A 1 96 ? 12.017 -5.414 -4.879 1.00 87.50 96 GLU A N 1
ATOM 777 C CA . GLU A 1 96 ? 11.614 -4.148 -4.270 1.00 87.50 96 GLU A CA 1
ATOM 778 C C . GLU A 1 96 ? 10.496 -3.443 -5.048 1.00 87.50 96 GLU A C 1
ATOM 780 O O . GLU A 1 96 ? 9.541 -2.957 -4.441 1.00 87.50 96 GLU A O 1
ATOM 785 N N . ALA A 1 97 ? 10.563 -3.445 -6.382 1.00 84.19 97 ALA A N 1
ATOM 786 C CA . ALA A 1 97 ? 9.548 -2.830 -7.231 1.00 84.19 97 ALA A CA 1
ATOM 787 C C . ALA A 1 97 ? 8.159 -3.458 -7.020 1.00 84.19 97 ALA A C 1
ATOM 789 O O . ALA A 1 97 ? 7.171 -2.738 -6.860 1.00 84.19 97 ALA A O 1
ATOM 790 N N . TYR A 1 98 ? 8.072 -4.790 -6.918 1.00 90.12 98 TYR A N 1
ATOM 791 C CA . TYR A 1 98 ? 6.806 -5.478 -6.646 1.00 90.12 98 TYR A CA 1
ATOM 792 C C . TYR A 1 98 ? 6.228 -5.082 -5.280 1.00 90.12 98 TYR A C 1
ATOM 794 O O . TYR A 1 98 ? 5.027 -4.813 -5.162 1.00 90.12 98 TYR A O 1
ATOM 802 N N . ARG A 1 99 ? 7.074 -4.987 -4.244 1.00 91.62 99 ARG A N 1
ATOM 803 C CA . ARG A 1 99 ? 6.665 -4.562 -2.892 1.00 91.62 99 ARG A CA 1
ATOM 804 C C . ARG A 1 99 ? 6.192 -3.106 -2.879 1.00 91.62 99 ARG A C 1
ATOM 806 O O . ARG A 1 99 ? 5.150 -2.808 -2.298 1.00 91.62 99 ARG A O 1
ATOM 813 N N . SER A 1 100 ? 6.904 -2.209 -3.560 1.00 89.75 100 SER A N 1
ATOM 814 C CA . SER A 1 100 ? 6.537 -0.791 -3.680 1.00 89.75 100 SER A CA 1
ATOM 815 C C . SER A 1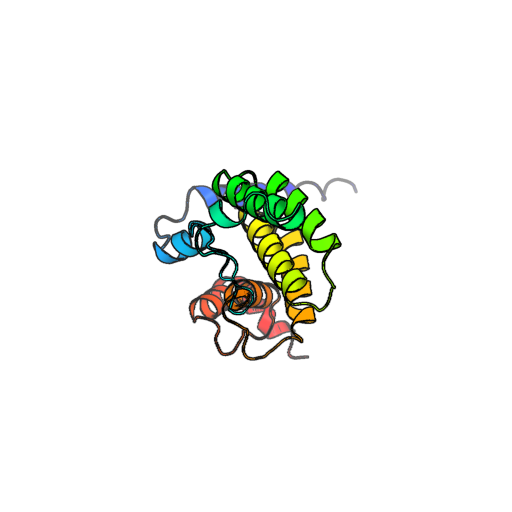 100 ? 5.205 -0.599 -4.410 1.00 89.75 100 SER A C 1
ATOM 817 O O . SER A 1 100 ? 4.346 0.138 -3.926 1.00 89.75 100 SER A O 1
ATOM 819 N N . ILE A 1 101 ? 4.969 -1.320 -5.510 1.00 89.38 101 ILE A N 1
ATOM 820 C CA . ILE A 1 101 ? 3.688 -1.246 -6.226 1.00 89.38 101 ILE A CA 1
ATOM 821 C C . ILE A 1 101 ? 2.559 -1.892 -5.412 1.00 89.38 101 ILE A C 1
ATOM 823 O O . ILE A 1 101 ? 1.442 -1.382 -5.390 1.00 89.38 101 ILE A O 1
ATOM 827 N N . THR A 1 102 ? 2.828 -2.978 -4.684 1.00 94.50 102 THR A N 1
ATOM 828 C CA . THR A 1 102 ? 1.832 -3.591 -3.786 1.00 94.50 102 THR A CA 1
ATOM 829 C C . THR A 1 102 ? 1.425 -2.635 -2.662 1.00 94.50 102 THR A C 1
ATOM 831 O O . THR A 1 102 ? 0.239 -2.512 -2.359 1.00 94.50 102 THR A O 1
ATOM 834 N N . ASN A 1 103 ? 2.382 -1.893 -2.101 1.00 92.38 103 ASN A N 1
ATOM 835 C CA . ASN A 1 103 ? 2.118 -0.822 -1.141 1.00 92.38 103 ASN A CA 1
ATOM 836 C C . ASN A 1 103 ? 1.241 0.286 -1.748 1.00 92.38 103 ASN A C 1
ATOM 838 O O . ASN A 1 103 ? 0.254 0.692 -1.141 1.00 92.38 103 ASN A O 1
ATOM 842 N N . ALA A 1 104 ? 1.555 0.726 -2.970 1.00 91.75 104 ALA A N 1
ATOM 843 C CA . ALA A 1 104 ? 0.768 1.718 -3.699 1.00 91.75 104 ALA A CA 1
ATOM 844 C C . ALA A 1 104 ? -0.676 1.251 -3.963 1.00 91.75 104 ALA A C 1
ATOM 846 O O . ALA A 1 104 ? -1.626 1.991 -3.713 1.00 91.75 104 ALA A O 1
ATOM 847 N N . LEU A 1 105 ? -0.862 -0.002 -4.385 1.00 95.12 105 LEU A N 1
ATOM 848 C CA . LEU A 1 105 ? -2.187 -0.602 -4.561 1.00 95.12 105 LEU A CA 1
ATOM 849 C C . LEU A 1 105 ? -2.973 -0.657 -3.243 1.00 95.12 105 LEU A C 1
ATOM 851 O O . LEU A 1 105 ? -4.181 -0.429 -3.243 1.00 95.12 105 LEU A O 1
ATOM 855 N N . ALA A 1 106 ? -2.311 -0.931 -2.113 1.00 94.81 106 ALA A N 1
ATOM 856 C CA . ALA A 1 106 ? -2.958 -0.911 -0.802 1.00 94.81 106 ALA A CA 1
ATOM 857 C C . ALA A 1 106 ? -3.437 0.505 -0.426 1.00 94.81 106 ALA A C 1
ATOM 859 O O . ALA A 1 106 ? -4.554 0.658 0.067 1.00 94.81 106 ALA A O 1
ATOM 860 N N . VAL A 1 107 ? -2.642 1.542 -0.716 1.00 91.56 107 VAL A N 1
ATOM 861 C CA . VAL A 1 107 ? -3.045 2.950 -0.531 1.00 91.56 107 VAL A CA 1
ATOM 862 C C . VAL A 1 107 ? -4.271 3.282 -1.385 1.00 91.56 107 VAL A C 1
ATOM 864 O O . VAL A 1 107 ? -5.249 3.817 -0.868 1.00 91.56 107 VAL A O 1
ATOM 867 N N . ILE A 1 108 ? -4.258 2.932 -2.674 1.00 92.06 108 ILE A N 1
ATOM 868 C CA . ILE A 1 108 ? -5.391 3.170 -3.584 1.00 92.06 108 ILE A CA 1
ATOM 869 C C . ILE A 1 108 ? -6.654 2.453 -3.094 1.00 92.06 108 ILE A C 1
ATOM 871 O O . ILE A 1 108 ? -7.739 3.036 -3.111 1.00 92.06 108 ILE A O 1
ATOM 875 N N . ALA A 1 109 ? -6.523 1.212 -2.620 1.00 93.62 109 ALA A N 1
ATOM 876 C CA . ALA A 1 109 ? -7.640 0.457 -2.066 1.00 93.62 109 ALA A CA 1
ATOM 877 C C . ALA A 1 109 ? -8.262 1.164 -0.850 1.00 93.62 109 ALA A C 1
ATOM 879 O O . ALA A 1 109 ? -9.485 1.285 -0.789 1.00 93.62 109 ALA A O 1
ATOM 880 N N . LEU A 1 110 ? -7.444 1.707 0.063 1.00 90.38 110 LEU A N 1
ATOM 881 C CA . LEU A 1 110 ? -7.937 2.533 1.172 1.00 90.38 110 LEU A CA 1
ATOM 882 C C . LEU A 1 110 ? -8.656 3.786 0.678 1.00 90.38 110 LEU A C 1
ATOM 884 O O . LEU A 1 110 ? -9.767 4.050 1.129 1.00 90.38 110 LEU A O 1
ATOM 888 N N . LYS A 1 111 ? -8.059 4.536 -0.259 1.00 88.06 111 LYS A N 1
ATOM 889 C CA . LYS A 1 111 ? -8.660 5.778 -0.774 1.00 88.06 111 LYS A CA 1
ATOM 890 C C . LYS A 1 111 ? -9.990 5.533 -1.503 1.00 88.06 111 LYS A C 1
ATOM 892 O O . LYS A 1 111 ? -10.853 6.402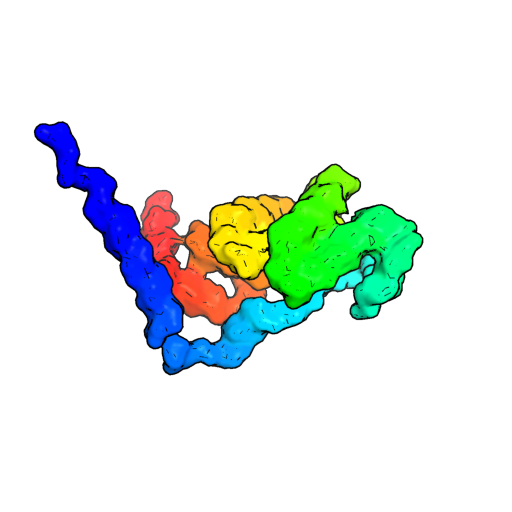 -1.506 1.00 88.06 111 LYS A O 1
ATOM 897 N N . ARG A 1 112 ? -10.196 4.335 -2.064 1.00 89.94 112 ARG A N 1
ATOM 898 C CA . ARG A 1 112 ? -11.474 3.900 -2.657 1.00 89.94 112 ARG A CA 1
ATOM 899 C C . ARG A 1 112 ? -12.492 3.376 -1.628 1.00 89.94 112 ARG A C 1
ATOM 901 O O . ARG A 1 112 ? -13.622 3.079 -1.998 1.00 89.94 112 ARG A O 1
ATOM 908 N N . GLY A 1 113 ? -12.111 3.218 -0.359 1.00 88.06 113 GLY A N 1
ATOM 909 C CA . GLY A 1 113 ? -12.952 2.589 0.668 1.00 88.06 113 GLY A CA 1
ATOM 910 C C . GLY A 1 113 ? -13.041 1.060 0.556 1.00 88.06 113 GLY A C 1
ATOM 911 O O . GLY A 1 113 ? -13.885 0.434 1.193 1.00 88.06 113 GLY A O 1
ATOM 912 N N . ASP A 1 114 ? -12.167 0.430 -0.232 1.00 94.50 114 ASP A N 1
ATOM 913 C CA . ASP A 1 114 ? -12.126 -1.019 -0.436 1.00 94.50 114 ASP A CA 1
ATOM 914 C C . ASP A 1 114 ? -11.235 -1.691 0.621 1.00 94.50 114 ASP A C 1
ATOM 916 O O . ASP A 1 114 ? -10.079 -2.063 0.384 1.00 94.50 114 ASP A O 1
ATOM 920 N N . LEU A 1 115 ? -11.785 -1.837 1.831 1.00 92.44 115 LEU A N 1
ATOM 921 C CA . LEU A 1 115 ? -11.075 -2.435 2.967 1.00 92.44 115 LEU A CA 1
ATOM 922 C C . LEU A 1 115 ? -10.685 -3.901 2.722 1.00 92.44 115 LEU A C 1
ATOM 924 O O . LEU A 1 115 ? -9.667 -4.363 3.241 1.00 92.44 115 LEU A O 1
ATOM 928 N N . GLY A 1 116 ? -11.465 -4.637 1.925 1.00 94.69 116 GLY A N 1
ATOM 929 C CA . GLY A 1 116 ? -11.168 -6.025 1.572 1.00 94.69 116 GLY A CA 1
ATOM 930 C C . GLY A 1 116 ? -9.907 -6.130 0.716 1.00 94.69 116 GLY A C 1
ATOM 931 O O . GLY A 1 116 ? -8.984 -6.882 1.050 1.00 94.69 116 GLY A O 1
ATOM 932 N N . ALA A 1 117 ? -9.824 -5.336 -0.356 1.00 95.62 117 ALA A N 1
ATOM 933 C CA . ALA A 1 117 ? -8.628 -5.280 -1.187 1.00 95.62 117 ALA A CA 1
ATOM 934 C C . ALA A 1 117 ? -7.423 -4.742 -0.414 1.00 95.62 117 ALA A C 1
ATOM 936 O O . ALA A 1 117 ? -6.333 -5.297 -0.565 1.00 95.62 117 ALA A O 1
ATOM 937 N N . PHE A 1 118 ? -7.621 -3.731 0.437 1.00 96.69 118 PHE A N 1
ATOM 938 C CA . PHE A 1 118 ? -6.567 -3.214 1.304 1.00 96.69 118 PHE A CA 1
ATOM 939 C C . PHE A 1 118 ? -5.972 -4.318 2.181 1.00 96.69 118 PHE A C 1
ATOM 941 O O . PHE A 1 118 ? -4.771 -4.561 2.103 1.00 96.69 118 PHE A O 1
ATOM 948 N N . ARG A 1 119 ? -6.795 -5.028 2.968 1.00 95.62 119 ARG A N 1
ATOM 949 C CA . ARG A 1 119 ? -6.307 -6.075 3.882 1.00 95.62 119 ARG A CA 1
ATOM 950 C C . ARG A 1 119 ? -5.549 -7.167 3.139 1.00 95.62 119 ARG A C 1
ATOM 952 O O . ARG A 1 119 ? -4.493 -7.595 3.593 1.00 95.62 119 ARG A O 1
ATOM 959 N N . ARG A 1 120 ? -6.052 -7.584 1.974 1.00 96.81 120 ARG A N 1
ATOM 960 C CA . ARG A 1 120 ? -5.380 -8.579 1.130 1.00 96.81 120 ARG A CA 1
ATOM 961 C C . ARG A 1 120 ? -4.005 -8.091 0.662 1.00 96.81 120 ARG A C 1
ATOM 963 O O . ARG A 1 120 ? -3.038 -8.833 0.779 1.00 96.81 120 ARG A O 1
ATOM 970 N N . LEU A 1 121 ? -3.914 -6.869 0.134 1.00 97.44 121 LEU A N 1
ATOM 971 C CA . LEU A 1 121 ? -2.668 -6.309 -0.409 1.00 97.44 121 LEU A CA 1
ATOM 972 C C . LEU A 1 121 ? -1.650 -5.976 0.687 1.00 97.44 121 LEU A C 1
ATOM 974 O O . LEU A 1 121 ? -0.466 -6.257 0.535 1.00 97.44 121 LEU A O 1
ATOM 978 N N . ALA A 1 122 ? -2.103 -5.403 1.800 1.00 96.19 122 ALA A N 1
ATOM 979 C CA . ALA A 1 122 ? -1.243 -5.077 2.927 1.00 96.19 122 ALA A CA 1
ATOM 980 C C . ALA A 1 122 ? -0.746 -6.342 3.647 1.00 96.19 122 ALA A C 1
ATOM 982 O O . ALA A 1 122 ? 0.424 -6.408 4.013 1.00 96.19 122 ALA A O 1
ATOM 983 N N . GLY A 1 123 ? -1.589 -7.373 3.772 1.00 96.38 123 GLY A N 1
ATOM 984 C CA . GLY A 1 123 ? -1.182 -8.678 4.295 1.00 96.38 123 GLY A CA 1
ATOM 985 C C . GLY A 1 123 ? -0.200 -9.402 3.368 1.00 96.38 123 GLY A C 1
ATOM 986 O O . GLY A 1 123 ? 0.787 -9.959 3.841 1.00 96.38 123 GLY A O 1
ATOM 987 N N . GLU A 1 124 ? -0.420 -9.347 2.046 1.00 96.06 124 GLU A N 1
ATOM 988 C CA . GLU A 1 124 ? 0.541 -9.830 1.040 1.00 96.06 124 GLU A CA 1
ATOM 989 C C . GLU A 1 124 ? 1.899 -9.132 1.212 1.00 96.06 124 GLU A C 1
ATOM 991 O O . GLU A 1 124 ? 2.930 -9.797 1.295 1.00 96.06 124 GLU A O 1
ATOM 996 N N . LEU A 1 125 ? 1.900 -7.803 1.335 1.00 95.81 125 LEU A N 1
ATOM 997 C CA . LEU A 1 125 ? 3.110 -7.015 1.552 1.00 95.81 125 LEU A CA 1
ATOM 998 C C . LEU A 1 125 ? 3.825 -7.385 2.859 1.00 95.81 125 LEU A C 1
ATOM 1000 O O . LEU A 1 125 ? 5.046 -7.528 2.860 1.00 95.81 125 LEU A O 1
ATOM 1004 N N . ASP A 1 126 ? 3.088 -7.562 3.957 1.00 95.62 126 ASP A N 1
ATOM 1005 C CA . ASP A 1 126 ? 3.668 -7.942 5.247 1.00 95.62 126 ASP A CA 1
ATOM 1006 C C . ASP A 1 126 ? 4.337 -9.326 5.183 1.00 95.62 126 ASP A C 1
ATOM 1008 O O . ASP A 1 126 ? 5.442 -9.514 5.693 1.00 95.62 126 ASP A O 1
ATOM 1012 N N . ILE A 1 127 ? 3.719 -10.283 4.479 1.00 95.00 127 ILE A N 1
ATOM 1013 C CA . ILE A 1 127 ? 4.307 -11.606 4.218 1.00 95.00 127 ILE A CA 1
ATOM 1014 C C . ILE A 1 127 ? 5.570 -11.485 3.359 1.00 95.00 127 ILE A C 1
ATOM 1016 O O . ILE A 1 127 ? 6.588 -12.077 3.707 1.00 95.00 127 ILE A O 1
ATOM 1020 N N . LEU A 1 128 ? 5.539 -10.698 2.279 1.00 94.00 128 LEU A N 1
ATOM 1021 C CA . LEU A 1 128 ? 6.694 -10.504 1.389 1.00 94.00 128 LEU A CA 1
ATOM 1022 C C . LEU A 1 128 ? 7.894 -9.865 2.098 1.00 94.00 128 LEU A C 1
ATOM 1024 O O . LEU A 1 128 ? 9.038 -10.116 1.728 1.00 94.00 128 LEU A O 1
ATOM 1028 N N . LEU A 1 129 ? 7.651 -9.045 3.122 1.00 92.69 129 LEU A N 1
ATOM 1029 C CA . LEU A 1 129 ? 8.706 -8.478 3.964 1.00 92.69 129 LEU A CA 1
ATOM 1030 C C . LEU A 1 129 ? 9.202 -9.440 5.056 1.00 92.69 129 LEU A C 1
ATOM 1032 O O . LEU A 1 129 ? 10.139 -9.090 5.769 1.00 92.69 129 LEU A O 1
ATOM 1036 N N . GLY A 1 130 ? 8.587 -10.614 5.215 1.00 94.25 130 GLY A N 1
ATOM 1037 C CA . GLY A 1 130 ? 8.924 -11.572 6.270 1.00 94.25 130 GLY A CA 1
ATOM 1038 C C . GLY A 1 130 ? 8.353 -11.208 7.642 1.00 94.25 130 GLY A C 1
ATOM 1039 O O . GLY A 1 130 ? 8.915 -11.601 8.660 1.00 94.25 130 GLY A O 1
ATOM 1040 N N . LYS A 1 131 ? 7.255 -10.441 7.690 1.00 93.25 131 LYS A N 1
ATOM 1041 C CA . LYS A 1 131 ? 6.605 -9.957 8.921 1.00 93.25 131 LYS A CA 1
ATOM 1042 C C . LYS A 1 131 ? 7.586 -9.325 9.920 1.00 93.25 131 LYS A C 1
ATOM 1044 O O . LYS A 1 131 ? 7.634 -9.721 11.087 1.00 93.25 131 LYS A O 1
ATOM 1049 N N . PRO A 1 132 ? 8.361 -8.310 9.506 1.00 93.00 132 PRO A N 1
ATOM 1050 C CA . PRO A 1 132 ? 9.425 -7.780 10.339 1.00 93.00 132 PRO A CA 1
ATOM 1051 C C . PRO A 1 132 ? 8.860 -7.101 11.595 1.00 93.00 132 PRO A C 1
ATOM 1053 O O . PRO A 1 132 ? 7.763 -6.527 11.584 1.00 93.00 132 PRO A O 1
ATOM 1056 N N . LEU A 1 133 ? 9.630 -7.145 12.686 1.00 93.19 133 LEU A N 1
ATOM 1057 C CA . LEU A 1 133 ? 9.309 -6.420 13.921 1.00 93.19 133 LEU A CA 1
ATOM 1058 C C . LEU A 1 133 ? 9.477 -4.908 13.739 1.00 93.19 133 LEU A C 1
ATOM 1060 O O . LEU A 1 133 ? 8.679 -4.131 14.254 1.00 93.19 133 LEU A O 1
ATOM 1064 N N . ARG A 1 134 ? 10.493 -4.486 12.979 1.00 94.44 134 ARG A N 1
ATOM 1065 C CA . ARG A 1 134 ? 10.721 -3.091 12.590 1.00 94.44 134 ARG A CA 1
ATOM 1066 C C . ARG A 1 134 ? 10.507 -2.964 11.086 1.00 94.44 134 ARG A C 1
ATOM 1068 O O . ARG A 1 134 ? 11.231 -3.571 10.306 1.00 94.44 134 ARG A O 1
ATOM 1075 N N . VAL A 1 135 ? 9.492 -2.208 10.682 1.00 89.81 135 VAL A N 1
ATOM 1076 C CA . VAL A 1 135 ? 9.073 -2.118 9.275 1.00 89.81 135 VAL A CA 1
ATOM 1077 C C . VAL A 1 135 ? 9.770 -0.933 8.594 1.00 89.81 135 VAL A C 1
ATOM 1079 O O . VAL A 1 135 ? 9.811 0.146 9.187 1.00 89.81 135 VAL A O 1
ATOM 1082 N N . PRO A 1 136 ? 10.280 -1.064 7.355 1.00 87.06 136 PRO A N 1
ATOM 1083 C CA . PRO A 1 136 ? 10.815 0.071 6.602 1.00 87.06 136 PRO A CA 1
ATOM 1084 C C . PRO A 1 136 ? 9.803 1.219 6.472 1.00 87.06 136 PRO A C 1
ATOM 1086 O O . PRO A 1 136 ? 8.622 0.977 6.222 1.00 87.06 136 PRO A O 1
ATOM 1089 N N . GLY A 1 137 ? 10.261 2.471 6.586 1.00 84.38 137 GLY A N 1
ATOM 1090 C CA . GLY A 1 137 ? 9.388 3.657 6.641 1.00 84.38 137 GLY A CA 1
ATOM 1091 C C . GLY A 1 137 ? 8.348 3.728 5.515 1.00 84.38 137 GLY A C 1
ATOM 1092 O O . GLY A 1 137 ? 7.177 3.990 5.778 1.00 84.38 137 GLY A O 1
ATOM 1093 N N . LYS A 1 138 ? 8.739 3.369 4.287 1.00 84.88 138 LYS A N 1
ATOM 1094 C CA . LYS A 1 138 ? 7.858 3.327 3.104 1.00 84.88 138 LYS A CA 1
ATOM 1095 C C . LYS A 1 138 ? 6.636 2.403 3.219 1.00 84.88 138 LYS A C 1
ATOM 1097 O O . LYS A 1 138 ? 5.634 2.629 2.548 1.00 84.88 138 LYS A O 1
ATOM 1102 N N . HIS A 1 139 ? 6.707 1.367 4.055 1.00 89.94 139 HIS A N 1
ATOM 1103 C CA . HIS A 1 139 ? 5.638 0.377 4.250 1.00 89.94 139 HIS A CA 1
ATOM 1104 C C . HIS A 1 139 ? 4.991 0.477 5.637 1.00 89.94 139 HIS A C 1
ATOM 1106 O O . HIS A 1 139 ? 3.967 -0.155 5.898 1.00 89.94 139 HIS A O 1
ATOM 1112 N N . LEU A 1 140 ? 5.585 1.273 6.532 1.00 90.62 140 LEU A N 1
ATOM 1113 C CA . LEU A 1 140 ? 5.254 1.317 7.950 1.00 90.62 140 LEU A CA 1
ATOM 1114 C C . LEU A 1 140 ? 3.782 1.627 8.201 1.00 90.62 140 LEU A C 1
ATOM 1116 O O . LEU A 1 140 ? 3.145 0.907 8.963 1.00 90.62 140 LEU A O 1
ATOM 1120 N N . SER A 1 141 ? 3.230 2.663 7.567 1.00 90.12 141 SER A N 1
ATOM 1121 C CA . SER A 1 141 ? 1.837 3.067 7.793 1.00 90.12 141 SER A CA 1
ATOM 1122 C C . SER A 1 141 ? 0.844 1.991 7.356 1.00 90.12 141 SER A C 1
ATOM 1124 O O . SER A 1 141 ? -0.091 1.684 8.091 1.00 90.12 141 SER A O 1
ATOM 1126 N N . ILE A 1 142 ? 1.073 1.389 6.187 1.00 92.56 142 ILE A N 1
ATOM 1127 C CA . ILE A 1 142 ? 0.195 0.366 5.609 1.00 92.56 142 ILE A CA 1
ATOM 1128 C C . ILE A 1 142 ? 0.212 -0.905 6.456 1.00 92.56 142 ILE A C 1
ATOM 1130 O O . ILE A 1 142 ? -0.849 -1.419 6.806 1.00 92.56 142 ILE A O 1
ATOM 1134 N N . ILE A 1 143 ? 1.395 -1.361 6.865 1.00 94.75 143 ILE A N 1
ATOM 1135 C CA . ILE A 1 143 ? 1.532 -2.559 7.702 1.00 94.75 143 ILE A CA 1
ATOM 1136 C C . ILE A 1 143 ? 1.041 -2.301 9.124 1.00 94.75 143 ILE A C 1
ATOM 1138 O O . ILE A 1 143 ? 0.379 -3.153 9.707 1.00 94.75 143 ILE A O 1
ATOM 1142 N N . SER A 1 144 ? 1.305 -1.120 9.689 1.00 91.94 144 SER A N 1
ATOM 1143 C CA . SER A 1 144 ? 0.792 -0.770 11.020 1.00 91.94 144 SER A CA 1
ATOM 1144 C C . SER A 1 144 ? -0.735 -0.767 11.035 1.00 91.94 144 SER A C 1
ATOM 1146 O O . SER A 1 144 ? -1.330 -1.295 11.971 1.00 91.94 144 SER A O 1
ATOM 1148 N N . LEU A 1 145 ? -1.370 -0.225 9.991 1.00 92.81 145 LEU A N 1
ATOM 1149 C CA . LEU A 1 145 ? -2.823 -0.221 9.867 1.00 92.81 145 LEU A CA 1
ATOM 1150 C C . LEU A 1 145 ? -3.389 -1.630 9.658 1.00 92.81 145 LEU A C 1
ATOM 1152 O O . LEU A 1 145 ? -4.352 -2.003 10.323 1.00 92.81 145 LEU A O 1
ATOM 1156 N N . GLU A 1 146 ? -2.786 -2.427 8.774 1.00 94.50 146 GLU A N 1
ATOM 1157 C CA . GLU A 1 146 ? -3.202 -3.814 8.545 1.00 94.50 146 GLU A CA 1
ATOM 1158 C C . GLU A 1 146 ? -3.131 -4.622 9.838 1.00 94.50 146 GLU A C 1
ATOM 1160 O O . GLU A 1 146 ? -4.137 -5.203 10.246 1.00 94.50 146 GLU A O 1
ATOM 1165 N N . ARG A 1 147 ? -1.991 -4.582 10.538 1.00 94.06 147 ARG A N 1
ATOM 1166 C CA . ARG A 1 147 ? -1.816 -5.329 11.783 1.00 94.06 147 ARG A CA 1
ATOM 1167 C C . ARG A 1 147 ? -2.718 -4.797 12.892 1.00 94.06 147 ARG A C 1
ATOM 1169 O O . ARG A 1 147 ? -3.191 -5.592 13.700 1.00 94.06 147 ARG A O 1
ATOM 1176 N N . ALA A 1 148 ? -3.012 -3.495 12.928 1.00 91.69 148 ALA A N 1
ATOM 1177 C CA . ALA A 1 148 ? -4.004 -2.943 13.850 1.00 91.69 148 ALA A CA 1
ATOM 1178 C C . ALA A 1 148 ? -5.398 -3.549 13.611 1.00 91.69 148 ALA A C 1
ATOM 1180 O O . ALA A 1 148 ? -6.026 -4.016 14.559 1.00 91.69 148 ALA A O 1
ATOM 1181 N N . ILE A 1 149 ? -5.849 -3.592 12.355 1.00 90.31 149 ILE A N 1
ATOM 1182 C CA . ILE A 1 149 ? -7.174 -4.106 11.967 1.00 90.31 149 ILE A CA 1
ATOM 1183 C C . ILE A 1 149 ? -7.256 -5.629 12.138 1.00 90.31 149 ILE A C 1
ATOM 1185 O O . ILE A 1 149 ? -8.258 -6.159 12.609 1.00 90.31 149 ILE A O 1
ATOM 1189 N N . SER A 1 150 ? -6.198 -6.352 11.773 1.00 89.25 150 SER A N 1
ATOM 1190 C CA . SER A 1 150 ? -6.129 -7.817 11.844 1.00 89.25 150 SER A CA 1
ATOM 1191 C C . SER A 1 150 ? -5.799 -8.350 13.251 1.00 89.25 150 SER A C 1
ATOM 1193 O O . SER A 1 150 ? -5.654 -9.565 13.435 1.00 89.25 150 SER A O 1
ATOM 1195 N N . GLY A 1 151 ? -5.655 -7.470 14.250 1.00 87.31 151 GLY A N 1
ATOM 1196 C CA . GLY A 1 151 ? -5.303 -7.840 15.626 1.00 87.31 151 GLY A CA 1
ATOM 1197 C C . GLY A 1 151 ? -3.899 -8.445 15.761 1.00 87.31 151 GLY A C 1
ATOM 1198 O O . GLY A 1 151 ? -3.656 -9.278 16.633 1.00 87.31 151 GLY A O 1
ATOM 1199 N N . GLY A 1 152 ? -2.985 -8.100 14.856 1.00 87.56 152 GLY A N 1
ATOM 1200 C CA . GLY A 1 152 ? -1.587 -8.516 14.876 1.00 87.56 152 GLY A CA 1
ATOM 1201 C C . GLY A 1 152 ? -0.705 -7.664 15.805 1.00 87.56 152 GLY A C 1
ATOM 1202 O O . GLY A 1 152 ? -1.119 -6.605 16.297 1.00 87.56 152 GLY A O 1
ATOM 1203 N N . PRO A 1 153 ? 0.541 -8.108 16.050 1.00 90.94 153 PRO A N 1
ATOM 1204 C CA . PRO A 1 153 ? 1.524 -7.326 16.788 1.00 90.94 153 PRO A CA 1
ATOM 1205 C C . PRO A 1 153 ? 1.968 -6.113 15.961 1.00 90.94 153 PRO A C 1
ATOM 1207 O O . PRO A 1 153 ? 2.456 -6.249 14.837 1.00 90.94 153 PRO A O 1
ATOM 1210 N N . LEU A 1 154 ? 1.807 -4.915 16.521 1.00 93.00 154 LEU A N 1
ATOM 1211 C CA . LEU A 1 154 ? 2.216 -3.684 15.848 1.00 93.00 154 LEU A CA 1
ATOM 1212 C C . LEU A 1 154 ? 3.745 -3.623 15.694 1.00 93.00 154 LEU A C 1
ATOM 1214 O O . LEU A 1 154 ? 4.455 -4.089 16.588 1.00 93.00 154 LEU A O 1
ATOM 1218 N N . PRO A 1 155 ? 4.257 -3.043 14.593 1.00 93.94 155 PRO A N 1
ATOM 1219 C CA . PRO A 1 155 ? 5.687 -2.800 14.440 1.00 93.94 155 PRO A CA 1
ATOM 1220 C C . PRO A 1 155 ? 6.266 -1.983 15.602 1.00 93.94 155 PRO A C 1
ATOM 1222 O O . PRO A 1 155 ? 5.609 -1.083 16.124 1.00 93.94 155 PRO A O 1
ATOM 1225 N N . LEU A 1 156 ? 7.524 -2.234 15.966 1.00 93.00 156 LEU A N 1
ATOM 1226 C CA . LEU A 1 156 ? 8.219 -1.512 17.041 1.00 93.00 156 LEU A CA 1
ATOM 1227 C C . LEU A 1 156 ? 8.327 -0.013 16.757 1.00 93.00 156 LEU A C 1
ATOM 1229 O O . LEU A 1 156 ? 8.258 0.809 17.665 1.00 93.00 156 LEU A O 1
ATOM 1233 N N . ASN A 1 157 ? 8.485 0.339 15.484 1.00 91.44 157 ASN A N 1
ATOM 1234 C CA . ASN A 1 157 ? 8.532 1.716 15.016 1.00 91.44 157 ASN A CA 1
ATOM 1235 C C . ASN A 1 157 ? 7.159 2.259 14.592 1.00 91.44 157 ASN A C 1
ATOM 1237 O O . ASN A 1 157 ? 7.107 3.311 13.961 1.00 91.44 157 ASN A O 1
ATOM 1241 N N . ALA A 1 158 ? 6.056 1.570 14.905 1.00 89.19 158 ALA A N 1
ATOM 1242 C CA . ALA A 1 158 ? 4.722 2.085 14.627 1.00 89.19 158 ALA A CA 1
ATOM 1243 C C . ALA A 1 158 ? 4.432 3.326 15.491 1.00 89.19 158 ALA A C 1
ATOM 1245 O O . ALA A 1 158 ? 4.594 3.264 16.716 1.00 89.19 158 ALA A O 1
ATOM 1246 N N . PRO A 1 159 ? 3.955 4.429 14.885 1.00 85.75 159 PRO A N 1
ATOM 1247 C CA . PRO A 1 159 ? 3.487 5.594 15.625 1.00 85.75 159 PRO A CA 1
ATOM 1248 C C . PRO A 1 159 ? 2.391 5.242 16.640 1.00 85.75 159 PRO A C 1
ATOM 1250 O O . PRO A 1 159 ? 1.531 4.399 16.366 1.00 85.75 159 PRO A O 1
ATOM 1253 N N . GLU A 1 160 ? 2.373 5.941 17.780 1.00 84.44 160 GLU A N 1
ATOM 1254 C CA . GLU A 1 160 ? 1.452 5.675 18.900 1.00 84.44 160 GLU A CA 1
ATOM 1255 C C . GLU A 1 160 ? -0.026 5.672 18.479 1.00 84.44 160 GLU A C 1
ATOM 1257 O O . GLU A 1 160 ? -0.808 4.840 18.934 1.00 84.44 160 GLU A O 1
ATOM 1262 N N . ARG A 1 161 ? -0.401 6.515 17.510 1.00 81.62 161 ARG A N 1
ATOM 1263 C CA . ARG A 1 161 ? -1.765 6.581 16.957 1.00 81.62 161 ARG A CA 1
ATOM 1264 C C . ARG A 1 161 ? -2.303 5.236 16.462 1.00 81.62 161 ARG A C 1
ATOM 1266 O O . ARG A 1 161 ? -3.497 4.991 16.569 1.00 81.62 161 ARG A O 1
ATOM 1273 N N . PHE A 1 162 ? -1.456 4.341 15.944 1.00 86.00 162 PHE A N 1
ATOM 1274 C CA . PHE A 1 162 ? -1.912 3.015 15.514 1.00 86.00 162 PHE A CA 1
ATOM 1275 C C . PHE A 1 162 ? -2.237 2.109 16.704 1.00 86.00 162 PHE A C 1
ATOM 1277 O O . PHE A 1 162 ? -3.148 1.286 16.613 1.00 86.00 162 PHE A O 1
ATOM 1284 N N . ARG A 1 163 ? -1.539 2.283 17.837 1.00 85.81 163 ARG A N 1
ATOM 1285 C CA . ARG A 1 163 ? -1.877 1.600 19.094 1.00 85.81 163 ARG A CA 1
ATOM 1286 C C . ARG A 1 163 ? -3.200 2.122 19.631 1.00 85.81 163 ARG A C 1
ATOM 1288 O O . ARG A 1 163 ? -4.068 1.312 19.937 1.00 85.81 163 ARG A O 1
ATOM 1295 N N . GLN A 1 164 ? -3.373 3.443 19.668 1.00 86.88 164 GLN A N 1
ATOM 1296 C CA . GLN A 1 164 ? -4.625 4.085 20.080 1.00 86.88 164 GLN A CA 1
ATOM 1297 C C . GLN A 1 164 ? -5.792 3.636 19.198 1.00 86.88 164 GLN A C 1
ATOM 1299 O O . GLN A 1 164 ? -6.784 3.137 19.712 1.00 86.88 164 GLN A O 1
ATOM 1304 N N . PHE A 1 165 ? -5.642 3.704 17.874 1.00 85.69 165 PHE A N 1
ATOM 1305 C CA . PHE A 1 165 ? -6.636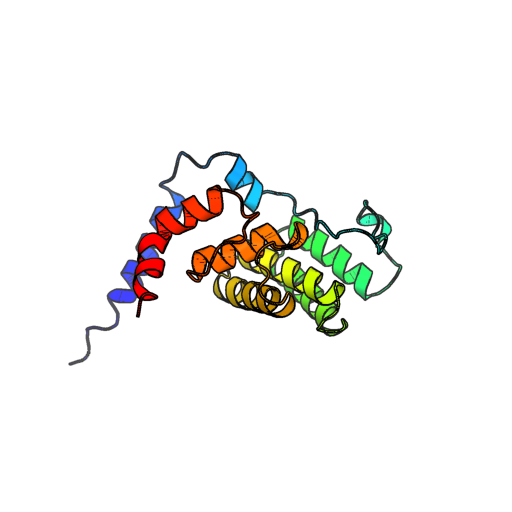 3.223 16.915 1.00 85.69 165 PHE A CA 1
ATOM 1306 C C . PHE A 1 165 ? -7.012 1.758 17.174 1.00 85.69 165 PHE A C 1
ATOM 1308 O O . PHE A 1 165 ? -8.186 1.433 17.339 1.00 85.69 165 PHE A O 1
ATOM 1315 N N . ARG A 1 166 ? -6.024 0.864 17.299 1.00 86.44 166 ARG A N 1
ATOM 1316 C CA . ARG A 1 166 ? -6.288 -0.543 17.624 1.00 86.44 166 ARG A CA 1
ATOM 1317 C C . ARG A 1 166 ? -7.028 -0.691 18.952 1.00 86.44 166 ARG A C 1
ATOM 1319 O O . ARG A 1 166 ? -7.958 -1.478 19.042 1.00 86.44 166 ARG A O 1
ATOM 1326 N N . ASN A 1 167 ? -6.627 0.030 19.988 1.00 86.38 167 ASN A N 1
ATOM 1327 C CA . ASN A 1 167 ? -7.240 -0.104 21.306 1.00 86.38 167 ASN A CA 1
ATOM 1328 C C . ASN A 1 167 ? -8.676 0.449 21.319 1.00 86.38 167 ASN A C 1
ATOM 1330 O O . ASN A 1 167 ? -9.558 -0.159 21.918 1.00 86.38 167 ASN A O 1
ATOM 1334 N N . ASN A 1 168 ? -8.935 1.542 20.606 1.00 85.50 168 ASN A N 1
ATOM 1335 C CA . ASN A 1 168 ? -10.249 2.178 20.566 1.00 85.50 168 ASN A CA 1
ATOM 1336 C C . ASN A 1 168 ? -11.262 1.353 19.763 1.00 85.50 168 ASN A C 1
ATOM 1338 O O . ASN A 1 168 ? -12.408 1.223 20.178 1.00 85.50 168 ASN A O 1
ATOM 1342 N N . TYR A 1 169 ? -10.837 0.765 18.642 1.00 80.88 169 TYR A N 1
ATOM 1343 C CA . TYR A 1 169 ? -11.752 0.099 17.706 1.00 80.88 169 TYR A CA 1
ATOM 1344 C C . TYR A 1 169 ? -11.675 -1.432 17.736 1.00 80.88 169 TYR A C 1
ATOM 1346 O O . TYR A 1 169 ? -12.605 -2.113 17.313 1.00 80.88 169 TYR A O 1
ATOM 1354 N N . PHE A 1 170 ? -10.574 -1.991 18.238 1.00 78.31 170 PHE A N 1
ATOM 1355 C CA . PHE A 1 170 ? -10.235 -3.411 18.109 1.00 78.31 170 PHE A CA 1
ATOM 1356 C C . PHE A 1 170 ? -9.718 -4.035 19.418 1.00 78.31 170 PHE A C 1
ATOM 1358 O O . PHE A 1 170 ? -9.160 -5.134 19.399 1.00 78.31 170 PHE A O 1
ATOM 1365 N N . SER A 1 171 ? -9.923 -3.383 20.570 1.00 65.25 171 SER A N 1
ATOM 1366 C CA . SER A 1 171 ? -9.484 -3.848 21.903 1.00 65.25 171 SER A CA 1
ATOM 1367 C C . SER A 1 171 ? -9.922 -5.271 22.254 1.00 65.25 171 SER A C 1
ATOM 1369 O O . SER A 1 171 ? -9.233 -5.948 23.017 1.00 65.25 171 SER A O 1
ATOM 1371 N N . ASN A 1 172 ? -11.015 -5.760 21.668 1.00 58.12 172 ASN A N 1
ATOM 1372 C CA . ASN A 1 172 ? -11.515 -7.114 21.902 1.00 58.12 172 ASN A CA 1
ATOM 1373 C C . ASN A 1 172 ? -10.789 -8.202 21.088 1.00 58.12 172 ASN A C 1
ATOM 1375 O O . ASN A 1 172 ? -10.823 -9.363 21.487 1.00 58.12 172 ASN A O 1
ATOM 1379 N N . LEU A 1 173 ? -10.075 -7.859 20.005 1.00 54.28 173 LEU A N 1
ATOM 1380 C CA . LEU A 1 173 ? -9.356 -8.839 19.170 1.00 54.28 173 LEU A CA 1
ATOM 1381 C C . LEU A 1 173 ? -8.065 -9.359 19.825 1.00 54.28 173 LEU A C 1
ATOM 1383 O O . LEU A 1 173 ? -7.612 -10.459 19.506 1.00 54.28 173 LEU A O 1
ATOM 1387 N N . SER A 1 174 ? -7.475 -8.597 20.753 1.00 47.12 174 SER A N 1
ATOM 1388 C CA . SER A 1 174 ? -6.254 -8.994 21.472 1.00 47.12 174 SER A CA 1
ATOM 1389 C C . SER A 1 174 ? -6.516 -9.998 22.602 1.00 47.12 174 SER A C 1
ATOM 1391 O O . SER A 1 174 ? -5.625 -10.774 22.943 1.00 47.12 174 SER A O 1
ATOM 1393 N N . LYS A 1 175 ? -7.737 -10.028 23.159 1.00 47.28 175 LYS A N 1
ATOM 1394 C CA . LYS A 1 175 ? -8.130 -10.966 24.226 1.00 47.28 175 LYS A CA 1
ATOM 1395 C C . LYS A 1 175 ? -8.404 -12.379 23.704 1.00 47.28 175 LYS A C 1
ATOM 1397 O O . LYS A 1 175 ? -8.146 -13.343 24.412 1.00 47.28 175 LYS A O 1
ATOM 1402 N N . THR A 1 176 ? -8.851 -12.517 22.459 1.00 45.53 176 THR A N 1
ATOM 1403 C CA . THR A 1 176 ? -9.235 -13.804 21.848 1.00 45.53 176 THR A CA 1
ATOM 1404 C C . THR A 1 176 ? -8.076 -14.670 21.339 1.00 45.53 176 THR A C 1
ATOM 1406 O O . THR A 1 176 ? -8.321 -15.792 20.917 1.00 45.53 176 THR A O 1
ATOM 1409 N N . ARG A 1 177 ? -6.822 -14.195 21.368 1.00 47.31 177 ARG A N 1
ATOM 1410 C CA . ARG A 1 177 ? -5.628 -14.977 20.960 1.00 47.31 177 ARG A CA 1
ATOM 1411 C C . ARG A 1 177 ? -4.744 -15.438 22.127 1.00 47.31 177 ARG A C 1
ATOM 1413 O O . ARG A 1 177 ? -3.609 -15.842 21.905 1.00 47.31 177 ARG A O 1
ATOM 1420 N N . LYS A 1 178 ? -5.246 -15.370 23.364 1.00 36.06 178 LYS A N 1
ATOM 1421 C CA . LYS A 1 178 ? -4.668 -16.096 24.504 1.00 36.06 178 LYS A CA 1
ATOM 1422 C C . LYS A 1 178 ? -5.421 -17.416 24.700 1.00 36.06 178 LYS A C 1
ATOM 1424 O O . LYS A 1 178 ? -6.156 -17.543 25.671 1.00 36.06 178 LYS A O 1
ATOM 1429 N N . LEU A 1 179 ? -5.281 -18.343 23.757 1.00 34.03 179 LEU A N 1
ATOM 1430 C CA . LEU A 1 179 ? -5.576 -19.768 23.922 1.00 34.03 179 LEU A CA 1
ATOM 1431 C C . LEU A 1 179 ? -4.528 -20.548 23.133 1.00 34.03 179 LEU A C 1
ATOM 1433 O O . LEU A 1 179 ? -4.347 -20.201 21.943 1.00 34.03 179 LEU A O 1
#